Protein AF-A0A356G394-F1 (afdb_monomer_lite)

Secondary structure (DSSP, 8-state):
--SGGGT--HHHHHHHHHHHHHH-S-EE-STGGGSGGGEEEE-TTHHHHSEEEEEEE-EESS----EEEEEEEEHHHHHHHSS--EEEEEEEETT-

Sequence (96 aa):
KLDGEWGWRAPVWQRALDRFYEEHDEIVLDGDARSTAYYTIDESDERSAHVWHVHQVFRDSDDDRDFGIWADVDLDATQDEGAVVFSGYRVGFVDD

pLDDT: mean 91.58, std 5.95, range [65.62, 97.81]

Radius of gyration: 14.43 Å; chains: 1; bounding box: 29×27×38 Å

Structure (mmCIF, N/CA/C/O backbone):
data_AF-A0A356G394-F1
#
_entry.id   AF-A0A356G394-F1
#
loop_
_atom_site.group_PDB
_atom_site.id
_atom_site.type_symbol
_atom_site.label_atom_id
_atom_site.label_alt_id
_atom_site.label_comp_id
_atom_site.label_asym_id
_atom_site.label_entity_id
_atom_site.label_seq_id
_atom_site.pdbx_PDB_ins_code
_atom_site.Cartn_x
_atom_site.Cartn_y
_atom_site.Cartn_z
_atom_site.occupancy
_atom_site.B_iso_or_equiv
_atom_site.auth_seq_id
_atom_site.auth_comp_id
_atom_site.auth_asym_id
_atom_site.auth_atom_id
_atom_site.pdbx_PDB_model_num
ATOM 1 N N . LYS A 1 1 ? -1.330 -17.176 -2.957 1.00 65.62 1 LYS A N 1
ATOM 2 C CA . LYS A 1 1 ? -2.375 -16.369 -2.288 1.00 65.62 1 LYS A CA 1
ATOM 3 C C . LYS A 1 1 ? -1.663 -15.082 -1.902 1.00 65.62 1 LYS A C 1
ATOM 5 O O . LYS A 1 1 ? -0.691 -15.185 -1.174 1.00 65.62 1 LYS A O 1
ATOM 10 N N . LEU A 1 2 ? -1.990 -13.974 -2.561 1.00 85.81 2 LEU A N 1
ATOM 11 C CA . LEU A 1 2 ? -1.541 -12.635 -2.158 1.00 85.81 2 LEU A CA 1
ATOM 12 C C . LEU A 1 2 ? -2.555 -12.118 -1.122 1.00 85.81 2 LEU A C 1
ATOM 14 O O . LEU A 1 2 ? -3.188 -12.931 -0.444 1.00 85.81 2 LEU A O 1
ATOM 18 N N . ASP A 1 3 ? -2.814 -10.822 -1.120 1.00 91.06 3 ASP A N 1
ATOM 19 C CA . ASP A 1 3 ? -3.785 -10.063 -0.320 1.00 91.06 3 ASP A CA 1
ATOM 20 C C . ASP A 1 3 ? -5.251 -10.354 -0.707 1.00 91.06 3 ASP A C 1
ATOM 22 O O . ASP A 1 3 ? -6.153 -9.525 -0.610 1.00 91.06 3 ASP A O 1
ATOM 26 N N . GLY A 1 4 ? -5.524 -11.572 -1.180 1.00 89.50 4 GLY A N 1
ATOM 27 C CA . GLY A 1 4 ? -6.826 -11.983 -1.693 1.00 89.50 4 GLY A CA 1
ATOM 28 C C . GLY A 1 4 ? -7.930 -12.039 -0.637 1.00 89.50 4 GLY A C 1
ATOM 29 O O . GLY A 1 4 ? -9.096 -12.136 -1.018 1.00 89.50 4 GLY A O 1
ATOM 30 N N . GLU A 1 5 ? -7.566 -12.003 0.646 1.00 91.00 5 GLU A N 1
ATOM 31 C CA . GLU A 1 5 ? -8.482 -11.849 1.787 1.00 91.00 5 GLU A CA 1
ATOM 32 C C . GLU A 1 5 ? -9.118 -10.457 1.809 1.00 91.00 5 GLU A C 1
ATOM 34 O O . GLU A 1 5 ? -10.285 -10.335 2.162 1.00 91.00 5 GLU A O 1
ATOM 39 N N . TRP A 1 6 ? -8.421 -9.461 1.261 1.00 92.62 6 TRP A N 1
ATOM 40 C CA . TRP A 1 6 ? -8.894 -8.086 1.104 1.00 92.62 6 TRP A CA 1
ATOM 41 C C . TRP A 1 6 ? -9.268 -7.757 -0.349 1.00 92.62 6 TRP A C 1
ATOM 43 O O . TRP A 1 6 ? -9.278 -6.606 -0.766 1.00 92.62 6 TRP A O 1
ATOM 53 N N . GLY A 1 7 ? -9.562 -8.779 -1.162 1.00 92.50 7 GLY A N 1
ATOM 54 C CA . GLY A 1 7 ? -9.971 -8.621 -2.566 1.00 92.50 7 GLY A CA 1
ATOM 55 C C . GLY A 1 7 ? -8.818 -8.521 -3.572 1.00 92.50 7 GLY A C 1
ATOM 56 O O . GLY A 1 7 ? -9.031 -8.714 -4.771 1.00 92.50 7 GLY A O 1
ATOM 57 N N . TRP A 1 8 ? -7.583 -8.361 -3.103 1.00 93.56 8 TRP A N 1
ATOM 58 C CA . TRP A 1 8 ? -6.385 -8.180 -3.922 1.00 93.56 8 TRP A CA 1
ATOM 59 C C . TRP A 1 8 ? -5.740 -9.515 -4.301 1.00 93.56 8 TRP A C 1
ATOM 61 O O . TRP A 1 8 ? -4.668 -9.927 -3.860 1.00 93.56 8 TRP A O 1
ATOM 71 N N . ARG A 1 9 ? -6.452 -10.266 -5.144 1.00 94.44 9 ARG A N 1
ATOM 72 C CA . ARG A 1 9 ? -5.935 -11.512 -5.735 1.00 94.44 9 ARG A CA 1
ATOM 73 C C . ARG A 1 9 ? -4.947 -11.196 -6.856 1.00 94.44 9 ARG A C 1
ATOM 75 O O . ARG A 1 9 ? -4.976 -10.109 -7.415 1.00 94.44 9 ARG A O 1
ATOM 82 N N . ALA A 1 10 ? -4.140 -12.182 -7.255 1.00 94.25 10 ALA A N 1
ATOM 83 C CA . ALA A 1 10 ? -3.146 -12.010 -8.320 1.00 94.25 10 ALA A CA 1
ATOM 84 C C . ALA A 1 10 ? -3.684 -11.330 -9.597 1.00 94.25 10 ALA A C 1
ATOM 86 O O . ALA A 1 10 ? -3.047 -10.385 -10.038 1.00 94.25 10 ALA A O 1
ATOM 87 N N . PRO A 1 11 ? -4.871 -11.676 -10.138 1.00 94.62 11 PRO A N 1
ATOM 88 C CA . PRO A 1 11 ? -5.393 -10.978 -11.316 1.00 94.62 11 PRO A CA 1
ATOM 89 C C . PRO A 1 11 ? -5.739 -9.500 -11.078 1.00 94.62 11 PRO A C 1
ATOM 91 O O . PRO A 1 11 ? -5.750 -8.723 -12.024 1.00 94.62 11 PRO A O 1
ATOM 94 N N . VAL A 1 12 ? -6.065 -9.118 -9.840 1.00 94.94 12 VAL A N 1
ATOM 95 C CA . VAL A 1 12 ? -6.371 -7.726 -9.466 1.00 94.94 12 VAL A CA 1
ATOM 96 C C . VAL A 1 12 ? -5.071 -6.937 -9.334 1.00 94.94 12 VAL A C 1
ATOM 98 O O . VAL A 1 12 ? -4.940 -5.878 -9.934 1.00 94.94 12 VAL A O 1
ATOM 101 N N . TRP A 1 13 ? -4.078 -7.520 -8.661 1.00 94.56 13 TRP A N 1
ATOM 102 C CA . TRP A 1 13 ? -2.716 -6.989 -8.600 1.00 94.56 13 TRP A CA 1
ATOM 103 C C . TRP A 1 13 ? -2.096 -6.791 -9.981 1.00 94.56 13 TRP A C 1
ATOM 105 O O . TRP A 1 13 ? -1.535 -5.737 -10.247 1.00 94.56 13 TRP A O 1
ATOM 115 N N . GLN A 1 14 ? -2.234 -7.776 -10.873 1.00 94.81 14 GLN A N 1
ATOM 116 C CA . GLN A 1 14 ? -1.730 -7.670 -12.241 1.00 94.81 14 GLN A CA 1
ATOM 117 C C . GLN A 1 14 ? -2.324 -6.462 -12.960 1.00 94.81 14 GLN A C 1
ATOM 119 O O . GLN A 1 14 ? -1.572 -5.700 -13.533 1.00 94.81 14 GLN A O 1
ATOM 124 N N . ARG A 1 15 ? -3.635 -6.220 -12.849 1.00 95.00 15 ARG A N 1
ATOM 125 C CA . ARG A 1 15 ? -4.270 -5.051 -13.479 1.00 95.00 15 ARG A CA 1
ATOM 126 C C . ARG A 1 15 ? -3.790 -3.719 -12.910 1.00 95.00 15 ARG A C 1
ATOM 128 O O . ARG A 1 15 ? -3.660 -2.762 -13.660 1.00 95.00 15 ARG A O 1
ATOM 135 N N . ALA A 1 16 ? -3.565 -3.644 -11.599 1.00 94.31 16 ALA A N 1
ATOM 136 C CA . ALA A 1 16 ? -3.042 -2.427 -10.983 1.00 94.31 16 ALA A CA 1
ATOM 137 C C . ALA A 1 16 ? -1.601 -2.150 -11.430 1.00 94.31 16 ALA A C 1
ATOM 139 O O . ALA A 1 16 ? -1.273 -1.014 -11.751 1.00 94.31 16 ALA A O 1
ATOM 140 N N . LEU A 1 17 ? -0.773 -3.194 -11.516 1.00 93.62 17 LEU A N 1
ATOM 141 C CA . LEU A 1 17 ? 0.584 -3.087 -12.050 1.00 93.62 17 LEU A CA 1
ATOM 142 C C . LEU A 1 17 ? 0.590 -2.785 -13.550 1.00 93.62 17 LEU A C 1
ATOM 144 O O . LEU A 1 17 ? 1.406 -1.990 -13.986 1.00 93.62 17 LEU A O 1
ATOM 148 N N . ASP A 1 18 ? -0.323 -3.369 -14.330 1.00 95.12 18 ASP A N 1
ATOM 149 C CA . ASP A 1 18 ? -0.467 -3.056 -15.754 1.00 95.12 18 ASP A CA 1
ATOM 150 C C . ASP A 1 18 ? -0.726 -1.552 -15.929 1.00 95.12 18 ASP A C 1
ATOM 152 O O . ASP A 1 18 ? -0.039 -0.926 -16.724 1.00 95.12 18 ASP A O 1
ATOM 156 N N . ARG A 1 19 ? -1.625 -0.962 -15.122 1.00 93.50 19 ARG A N 1
ATOM 157 C CA . ARG A 1 19 ? -1.886 0.487 -15.129 1.00 93.50 19 ARG A CA 1
ATOM 158 C C . ARG A 1 19 ? -0.668 1.307 -14.714 1.00 93.50 19 ARG A C 1
ATOM 160 O O . ARG A 1 19 ? -0.383 2.315 -15.343 1.00 93.50 19 ARG A O 1
ATOM 167 N N . PHE A 1 20 ? 0.061 0.874 -13.685 1.00 92.44 20 PHE A N 1
ATOM 168 C CA . PHE A 1 20 ? 1.330 1.510 -13.325 1.00 92.44 20 PHE A CA 1
ATOM 169 C C . PHE A 1 20 ? 2.282 1.541 -14.529 1.00 92.44 20 PHE A C 1
ATOM 171 O O . PHE A 1 20 ? 2.803 2.597 -14.863 1.00 92.44 20 PHE A O 1
ATOM 178 N N . TYR A 1 21 ? 2.437 0.414 -15.228 1.00 93.25 21 TYR A N 1
ATOM 179 C CA . TYR A 1 21 ? 3.321 0.300 -16.390 1.00 93.25 21 TYR A CA 1
ATOM 180 C C . TYR A 1 21 ? 2.815 1.009 -17.659 1.00 93.25 21 TYR A C 1
ATOM 182 O O . TYR A 1 21 ? 3.545 1.085 -18.647 1.00 93.25 21 TYR A O 1
ATOM 190 N N . GLU A 1 22 ? 1.581 1.521 -17.668 1.00 93.69 22 GLU A N 1
ATOM 191 C CA . GLU A 1 22 ? 1.108 2.432 -18.717 1.00 93.69 22 GLU A CA 1
ATOM 192 C C . GLU A 1 22 ? 1.682 3.848 -18.546 1.00 93.69 22 GLU A C 1
ATOM 194 O O . GLU A 1 22 ? 1.831 4.557 -19.544 1.00 93.69 22 GLU A O 1
ATOM 199 N N . GLU A 1 23 ? 2.008 4.248 -17.312 1.00 90.50 23 GLU A N 1
ATOM 200 C CA . GLU A 1 23 ? 2.504 5.590 -16.969 1.00 90.50 23 GLU A CA 1
ATOM 201 C C . GLU A 1 23 ? 4.007 5.599 -16.637 1.00 90.50 23 GLU A C 1
ATOM 203 O O . GLU A 1 23 ? 4.698 6.549 -16.997 1.00 90.50 23 GLU A O 1
ATOM 208 N N . HIS A 1 24 ? 4.524 4.518 -16.044 1.00 92.00 24 HIS A N 1
ATOM 209 C CA . HIS A 1 24 ? 5.884 4.410 -15.507 1.00 92.00 24 HIS A CA 1
ATOM 210 C C . HIS A 1 24 ? 6.636 3.190 -16.054 1.00 92.00 24 HIS A C 1
ATOM 212 O O . HIS A 1 24 ? 6.103 2.086 -16.109 1.00 92.00 24 HIS A O 1
ATOM 218 N N . ASP A 1 25 ? 7.912 3.341 -16.412 1.00 88.62 25 ASP A N 1
ATOM 219 C CA . ASP A 1 25 ? 8.687 2.259 -17.045 1.00 88.62 25 ASP A CA 1
ATOM 220 C C . ASP A 1 25 ? 9.237 1.215 -16.051 1.00 88.62 25 ASP A C 1
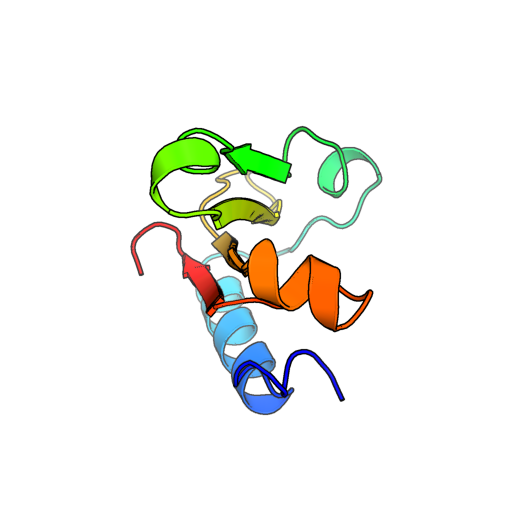ATOM 222 O O . ASP A 1 25 ? 9.435 0.045 -16.402 1.00 88.62 25 ASP A O 1
ATOM 226 N N . GLU A 1 26 ? 9.510 1.606 -14.803 1.00 90.19 26 GLU A N 1
ATOM 227 C CA . GLU A 1 26 ? 10.183 0.753 -13.819 1.00 90.19 26 GLU A CA 1
ATOM 228 C C . GLU A 1 26 ? 9.667 0.987 -12.395 1.00 90.19 26 GLU A C 1
ATOM 230 O O . GLU A 1 26 ? 9.399 2.112 -11.996 1.00 90.19 26 GLU A O 1
ATOM 235 N N . ILE A 1 27 ? 9.599 -0.093 -11.604 1.00 89.81 27 ILE A N 1
ATOM 236 C CA . ILE A 1 27 ? 9.504 -0.014 -10.140 1.00 89.81 27 ILE A CA 1
ATOM 237 C C . ILE A 1 27 ? 10.901 -0.271 -9.580 1.00 89.81 27 ILE A C 1
ATOM 239 O O . ILE A 1 27 ? 11.443 -1.373 -9.711 1.00 89.81 27 ILE A O 1
ATOM 2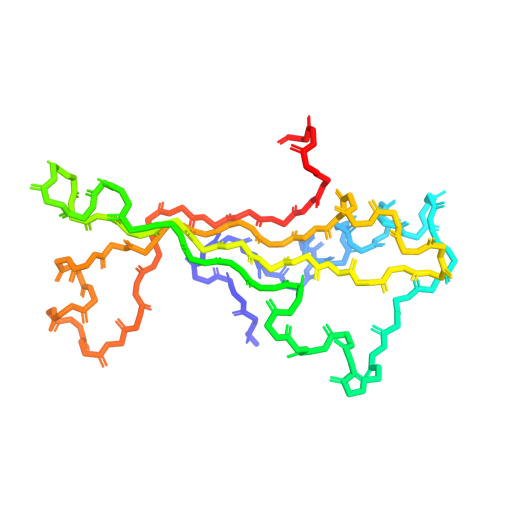43 N N . VAL A 1 28 ? 11.466 0.726 -8.913 1.00 90.69 28 VAL A N 1
ATOM 244 C CA . VAL A 1 28 ? 12.744 0.626 -8.216 1.00 90.69 28 VAL A CA 1
ATOM 245 C C . VAL A 1 28 ? 12.553 -0.207 -6.947 1.00 90.69 28 VAL A C 1
ATOM 247 O O . VAL A 1 28 ? 11.707 0.077 -6.104 1.00 90.69 28 VAL A O 1
ATOM 250 N N . LEU A 1 29 ? 13.360 -1.259 -6.796 1.00 87.44 29 LEU A N 1
ATOM 251 C CA . LEU A 1 29 ? 13.290 -2.208 -5.672 1.00 87.44 29 LEU A CA 1
ATOM 252 C C . LEU A 1 29 ? 14.579 -2.238 -4.837 1.00 87.44 29 LEU A C 1
ATOM 254 O O . LEU A 1 29 ? 14.869 -3.240 -4.173 1.00 87.44 29 LEU A O 1
ATOM 258 N N . ASP A 1 30 ? 15.370 -1.166 -4.906 1.00 85.38 30 ASP A N 1
ATOM 259 C CA . ASP A 1 30 ? 16.604 -1.014 -4.142 1.00 85.38 30 ASP A CA 1
ATOM 260 C C . ASP A 1 30 ? 16.345 -0.869 -2.627 1.00 85.38 30 ASP A C 1
ATOM 262 O O . ASP A 1 30 ? 15.213 -0.924 -2.139 1.00 85.38 30 ASP A O 1
ATOM 266 N N . GLY A 1 31 ? 17.425 -0.764 -1.846 1.00 79.00 31 GLY A N 1
ATOM 267 C CA . GLY A 1 31 ? 17.318 -0.642 -0.390 1.00 79.00 31 GLY A CA 1
ATOM 268 C C . GLY A 1 31 ? 16.564 0.617 0.050 1.00 79.00 31 GLY A C 1
ATOM 269 O O . GLY A 1 31 ? 15.835 0.573 1.040 1.00 79.00 31 GLY A O 1
ATOM 270 N N . ASP A 1 32 ? 16.699 1.707 -0.705 1.00 79.31 32 ASP A N 1
ATOM 271 C CA . ASP A 1 32 ? 16.064 2.990 -0.412 1.00 79.31 32 ASP A CA 1
ATOM 272 C C . ASP A 1 32 ? 14.564 2.977 -0.728 1.00 79.31 32 ASP A C 1
ATOM 274 O O . ASP A 1 32 ? 13.780 3.515 0.056 1.00 79.31 32 ASP A O 1
ATOM 278 N N . ALA A 1 33 ? 14.139 2.280 -1.786 1.00 76.62 33 ALA A N 1
ATOM 279 C CA . ALA A 1 33 ? 12.729 2.097 -2.144 1.00 76.62 33 ALA A CA 1
ATOM 280 C C . ALA A 1 33 ? 11.911 1.353 -1.071 1.00 76.62 33 ALA A C 1
ATOM 282 O O . ALA A 1 33 ? 10.685 1.412 -1.057 1.00 76.62 33 ALA A O 1
ATOM 283 N N . ARG A 1 34 ? 12.580 0.651 -0.147 1.00 80.88 34 ARG A N 1
ATOM 284 C CA . ARG A 1 34 ? 11.953 -0.042 0.995 1.00 80.88 34 ARG A CA 1
ATOM 285 C C . ARG A 1 34 ? 12.152 0.682 2.322 1.00 80.88 34 ARG A C 1
ATOM 287 O O . ARG A 1 34 ? 11.832 0.134 3.377 1.00 80.88 34 ARG A O 1
ATOM 294 N N . SER A 1 35 ? 12.741 1.870 2.288 1.00 82.38 35 SER A N 1
ATOM 295 C CA . SER A 1 35 ? 12.984 2.659 3.486 1.00 82.38 35 SER A CA 1
ATOM 296 C C . SER A 1 35 ? 11.699 3.309 4.000 1.00 82.38 35 SER A C 1
ATOM 298 O O . SER A 1 35 ? 10.684 3.400 3.309 1.00 82.38 35 SER A O 1
ATOM 300 N N . THR A 1 36 ? 11.775 3.856 5.213 1.00 80.94 36 THR A N 1
ATOM 301 C CA . THR A 1 36 ? 10.700 4.657 5.812 1.00 80.94 36 THR A CA 1
ATOM 302 C C . THR A 1 36 ? 10.377 5.929 5.022 1.00 80.94 36 THR A C 1
ATOM 304 O O . THR A 1 36 ? 9.419 6.608 5.356 1.00 80.94 36 THR A O 1
ATOM 307 N N . ALA A 1 37 ? 11.154 6.287 3.992 1.00 84.75 37 ALA A N 1
ATOM 308 C CA . ALA A 1 37 ? 10.831 7.414 3.116 1.00 84.75 37 ALA A CA 1
ATOM 309 C C . ALA A 1 37 ? 9.613 7.142 2.211 1.00 84.75 37 ALA A C 1
ATOM 311 O O . ALA A 1 37 ? 8.956 8.089 1.788 1.00 84.75 37 ALA A O 1
ATOM 312 N N . TYR A 1 38 ? 9.308 5.867 1.950 1.00 88.31 38 TYR A N 1
ATOM 313 C CA . TYR A 1 38 ? 8.192 5.417 1.109 1.00 88.31 38 TYR A CA 1
ATOM 314 C C . TYR A 1 38 ? 7.082 4.748 1.921 1.00 88.31 38 TYR A C 1
ATOM 316 O O . TYR A 1 38 ? 6.205 4.088 1.371 1.00 88.31 38 TYR A O 1
ATOM 324 N N . TYR A 1 39 ? 7.127 4.890 3.244 1.00 91.19 39 TYR A N 1
ATOM 325 C CA . TYR A 1 39 ? 6.197 4.251 4.157 1.00 91.19 39 TYR A CA 1
ATOM 326 C C . TYR A 1 39 ? 5.774 5.234 5.241 1.00 91.19 39 TYR A C 1
ATOM 328 O O . TYR A 1 39 ? 6.611 5.866 5.881 1.00 91.19 39 TYR A O 1
ATOM 336 N N . THR A 1 40 ? 4.474 5.381 5.452 1.00 93.25 40 THR A N 1
ATOM 337 C CA . THR A 1 40 ? 3.905 6.286 6.454 1.00 93.25 40 THR A CA 1
ATOM 338 C C . THR A 1 40 ? 2.783 5.582 7.201 1.00 93.25 40 THR A C 1
ATOM 340 O O . THR A 1 40 ? 1.995 4.855 6.601 1.00 93.25 40 THR A O 1
ATOM 343 N N . ILE A 1 41 ? 2.720 5.817 8.510 1.00 95.00 41 ILE A N 1
ATOM 344 C CA . ILE A 1 41 ? 1.587 5.449 9.358 1.00 95.00 41 ILE A CA 1
ATOM 345 C C . ILE A 1 41 ? 1.022 6.752 9.913 1.00 95.00 41 ILE A C 1
ATOM 347 O O . ILE A 1 41 ? 1.766 7.538 10.501 1.00 95.00 41 ILE A O 1
ATOM 351 N N . ASP A 1 42 ? -0.267 6.984 9.704 1.00 95.56 42 ASP A N 1
ATOM 352 C CA . ASP A 1 42 ? -1.026 8.024 10.384 1.00 95.56 42 ASP A CA 1
ATOM 353 C C . ASP A 1 42 ? -1.871 7.393 11.498 1.00 95.56 42 ASP A C 1
ATOM 355 O O . ASP A 1 42 ? -2.732 6.544 11.264 1.00 95.56 42 ASP A O 1
ATOM 359 N N . GLU A 1 43 ? -1.580 7.808 12.729 1.00 96.75 43 GLU A N 1
ATOM 360 C CA . GLU A 1 43 ? -2.190 7.302 13.968 1.00 96.75 43 GLU A CA 1
ATOM 361 C C . GLU A 1 43 ? -3.234 8.293 14.520 1.00 96.75 43 GLU A C 1
ATOM 363 O O . GLU A 1 43 ? -3.704 8.163 15.653 1.00 96.75 43 GLU A O 1
ATOM 368 N N . SER A 1 44 ? -3.586 9.322 13.739 1.00 95.25 44 SER A N 1
ATOM 369 C CA . SER A 1 44 ? -4.432 10.439 14.177 1.00 95.25 44 SER A CA 1
ATOM 370 C C . SER A 1 44 ? -5.814 9.987 14.662 1.00 95.25 44 SER A C 1
ATOM 372 O O . SER A 1 44 ? -6.343 10.560 15.620 1.00 95.25 44 SER A O 1
ATOM 374 N N . ASP A 1 45 ? -6.360 8.930 14.054 1.00 95.25 45 ASP A N 1
ATOM 375 C CA . ASP A 1 45 ? -7.671 8.359 14.375 1.00 95.25 45 ASP A CA 1
ATOM 376 C C . ASP A 1 45 ? -7.623 7.124 15.296 1.00 95.25 45 ASP A C 1
ATOM 378 O O . ASP A 1 45 ? -8.648 6.484 15.553 1.00 95.25 45 ASP A O 1
ATOM 382 N N . GLU A 1 46 ? -6.467 6.830 15.903 1.00 95.62 46 GLU A N 1
ATOM 383 C CA . GLU A 1 46 ? -6.315 5.709 16.841 1.00 95.62 46 GLU A CA 1
ATOM 384 C C . GLU A 1 46 ? -7.326 5.795 17.992 1.00 95.62 46 GLU A C 1
ATOM 386 O O . GLU A 1 46 ? -7.974 4.819 18.348 1.00 95.62 46 GLU A O 1
ATOM 391 N N . ARG A 1 47 ? -7.491 6.974 18.597 1.00 95.19 47 ARG A N 1
ATOM 392 C CA . ARG A 1 47 ? -8.323 7.120 19.805 1.00 95.19 47 ARG A CA 1
ATOM 393 C C . ARG A 1 47 ? -9.811 7.279 19.514 1.00 95.19 47 ARG A C 1
ATOM 395 O O . ARG A 1 47 ? -10.625 7.040 20.402 1.00 95.19 47 ARG A O 1
ATOM 402 N N . SER A 1 48 ? -10.150 7.798 18.339 1.00 95.75 48 SER A N 1
ATOM 403 C CA . SER A 1 48 ? -11.520 8.114 17.919 1.00 95.75 48 SER A CA 1
ATOM 404 C C . SER A 1 48 ? -12.176 6.924 17.228 1.00 95.75 48 SER A C 1
ATOM 406 O O . SER A 1 48 ? -13.345 6.646 17.497 1.00 95.75 48 SER A O 1
ATOM 408 N N . ALA A 1 49 ? -11.431 6.249 16.351 1.00 95.25 49 ALA A N 1
ATOM 409 C CA . ALA A 1 49 ? -11.926 5.196 15.475 1.00 95.25 49 ALA A CA 1
ATOM 410 C C . ALA A 1 49 ? -11.186 3.863 15.638 1.00 95.25 49 ALA A C 1
ATOM 412 O O . ALA A 1 49 ? -11.625 2.887 15.043 1.00 95.25 49 ALA A O 1
ATOM 413 N N . HIS A 1 50 ? -10.109 3.808 16.434 1.00 97.00 50 HIS A N 1
ATOM 414 C CA . HIS A 1 50 ? -9.285 2.605 16.607 1.00 97.00 50 HIS A CA 1
ATOM 415 C C . HIS A 1 50 ? -8.723 2.104 15.271 1.00 97.00 50 HIS A C 1
ATOM 417 O O . HIS A 1 50 ? -8.661 0.905 15.003 1.00 97.00 50 HIS A O 1
ATOM 423 N N . VAL A 1 51 ? -8.305 3.053 14.429 1.00 97.62 51 VAL A N 1
ATOM 424 C CA . VAL A 1 51 ? -7.751 2.788 13.103 1.00 97.62 51 VAL A CA 1
ATOM 425 C C . VAL A 1 51 ? -6.407 3.482 12.942 1.00 97.62 51 VAL A C 1
ATOM 427 O O . VAL A 1 51 ? -6.229 4.616 13.388 1.00 97.62 51 VAL A O 1
ATOM 430 N N . TRP A 1 52 ? -5.476 2.798 12.278 1.00 97.81 52 TRP A N 1
ATOM 431 C CA . TRP A 1 52 ? -4.269 3.410 11.720 1.00 97.81 52 TRP A CA 1
ATOM 432 C C . TRP A 1 52 ? -4.326 3.390 10.197 1.00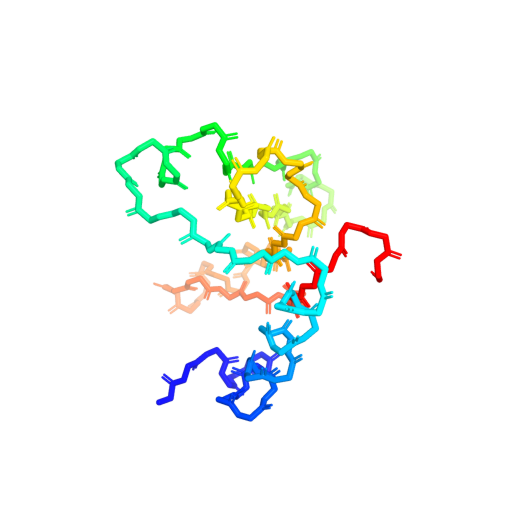 97.81 52 TRP A C 1
ATOM 434 O O . TRP A 1 52 ? -4.621 2.351 9.605 1.00 97.81 52 TRP A O 1
ATOM 444 N N . HIS A 1 53 ? -3.975 4.506 9.564 1.00 96.50 53 HIS A N 1
ATOM 445 C CA . HIS A 1 53 ? -3.872 4.600 8.110 1.00 96.50 53 HIS A CA 1
ATOM 446 C C . HIS A 1 53 ? -2.426 4.354 7.686 1.00 96.50 53 HIS A C 1
ATOM 448 O O . HIS A 1 53 ? -1.516 5.100 8.046 1.00 96.50 53 HIS A O 1
ATOM 454 N N . VAL A 1 54 ? -2.195 3.287 6.932 1.00 95.25 54 VAL A N 1
ATOM 455 C CA . VAL A 1 54 ? -0.871 2.849 6.492 1.00 95.25 54 VAL A CA 1
ATOM 456 C C . VAL A 1 54 ? -0.748 3.052 4.993 1.00 95.25 54 VAL A C 1
ATOM 458 O O . VAL A 1 54 ? -1.495 2.459 4.215 1.00 95.25 54 VAL A O 1
ATOM 461 N N . HIS A 1 55 ? 0.229 3.855 4.581 1.00 94.19 55 HIS A N 1
ATOM 4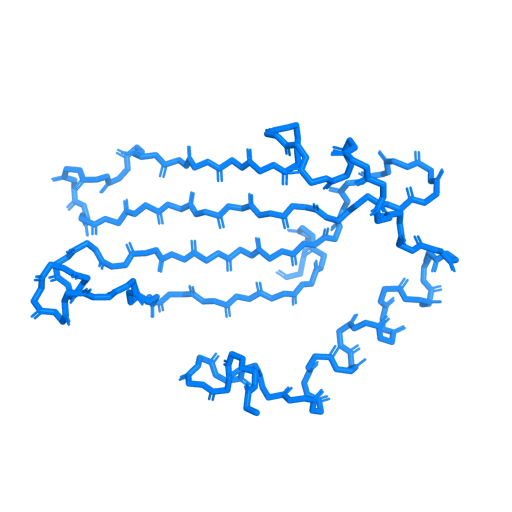62 C CA . HIS A 1 55 ? 0.515 4.123 3.177 1.00 94.19 55 HIS A CA 1
ATOM 463 C C . HIS A 1 55 ? 1.924 3.649 2.832 1.00 94.19 55 HIS A C 1
ATOM 465 O O . HIS A 1 55 ? 2.898 4.049 3.472 1.00 94.19 55 HIS A O 1
ATOM 471 N N . GLN A 1 56 ? 2.034 2.827 1.793 1.00 92.94 56 GLN A N 1
ATOM 472 C CA . GLN A 1 56 ? 3.305 2.459 1.184 1.00 92.94 56 GLN A CA 1
ATOM 473 C C . GLN A 1 56 ? 3.301 2.897 -0.273 1.00 92.94 56 GLN A C 1
ATOM 475 O O . GLN A 1 56 ? 2.512 2.400 -1.067 1.00 92.94 56 GLN A O 1
ATOM 480 N N . VAL A 1 57 ? 4.207 3.791 -0.635 1.00 93.56 57 VAL A N 1
ATOM 481 C CA . VAL A 1 57 ? 4.334 4.303 -1.998 1.00 93.56 57 VAL A CA 1
ATOM 482 C C . VAL A 1 57 ? 5.438 3.545 -2.726 1.00 93.56 57 VAL A C 1
ATOM 484 O O . VAL A 1 57 ? 6.412 3.099 -2.122 1.00 93.56 57 VAL A O 1
ATOM 487 N N . PHE A 1 58 ? 5.264 3.333 -4.021 1.00 91.19 58 PHE A N 1
ATOM 488 C CA . PHE A 1 58 ? 6.223 2.643 -4.863 1.00 91.19 58 PHE A CA 1
ATOM 489 C C . PHE A 1 58 ? 7.130 3.692 -5.491 1.00 91.19 58 PHE A C 1
ATOM 491 O O . PHE A 1 58 ? 6.677 4.760 -5.893 1.00 91.19 58 PHE A O 1
ATOM 498 N N . ARG A 1 59 ? 8.426 3.396 -5.535 1.00 91.75 59 ARG A N 1
ATOM 499 C CA . ARG A 1 59 ? 9.400 4.266 -6.180 1.00 91.75 59 ARG A CA 1
ATOM 500 C C . ARG A 1 59 ? 9.475 3.901 -7.656 1.00 91.75 59 ARG A C 1
ATOM 502 O O . ARG A 1 59 ? 9.908 2.797 -7.978 1.00 91.75 59 ARG A O 1
ATOM 509 N N . ASP A 1 60 ? 9.058 4.806 -8.519 1.00 90.06 60 ASP A N 1
ATOM 510 C CA . ASP A 1 60 ? 9.271 4.740 -9.963 1.00 90.06 60 ASP A CA 1
ATOM 511 C C . ASP A 1 60 ? 10.667 5.283 -10.350 1.00 90.06 60 ASP A C 1
ATOM 513 O O . ASP A 1 60 ? 11.470 5.659 -9.484 1.00 90.06 60 ASP A O 1
ATOM 517 N N . SER A 1 61 ? 10.997 5.273 -11.644 1.00 86.62 61 SER A N 1
ATOM 518 C CA . SER A 1 61 ? 12.279 5.768 -12.171 1.00 86.62 61 SER A CA 1
ATOM 519 C C . SER A 1 61 ? 12.510 7.263 -11.942 1.00 86.62 61 SER A C 1
ATOM 521 O O . SER A 1 61 ? 13.665 7.689 -11.817 1.00 86.62 61 SER A O 1
ATOM 523 N N . ASP A 1 62 ? 11.434 8.039 -11.875 1.00 88.44 62 ASP A N 1
ATOM 524 C CA . ASP A 1 62 ? 11.416 9.497 -11.788 1.00 88.44 62 ASP A CA 1
ATOM 525 C C . ASP A 1 62 ? 11.133 9.997 -10.350 1.00 88.44 62 ASP A C 1
ATOM 527 O O . ASP A 1 62 ? 11.327 11.177 -10.055 1.00 88.44 62 ASP A O 1
ATOM 531 N N . ASP A 1 63 ? 10.835 9.077 -9.421 1.00 87.81 63 ASP A N 1
ATOM 532 C CA . ASP A 1 63 ? 10.496 9.312 -8.007 1.00 87.81 63 ASP A CA 1
ATOM 533 C C . ASP A 1 63 ? 9.245 10.196 -7.823 1.00 87.81 63 ASP A C 1
ATOM 535 O O . ASP A 1 63 ? 9.195 11.033 -6.914 1.00 87.81 63 ASP A O 1
ATOM 539 N N . ASP A 1 64 ? 8.229 9.988 -8.666 1.00 89.25 64 ASP A N 1
ATOM 540 C CA . ASP A 1 64 ? 6.957 10.723 -8.667 1.00 89.25 64 ASP A CA 1
ATOM 541 C C . ASP A 1 64 ? 6.068 10.397 -7.458 1.00 89.25 64 ASP A C 1
ATOM 543 O O . ASP A 1 64 ? 5.313 11.258 -6.991 1.00 89.25 64 ASP A O 1
ATOM 547 N N . ARG A 1 65 ? 6.208 9.196 -6.876 1.00 90.25 65 ARG A N 1
ATOM 548 C CA . ARG A 1 65 ? 5.542 8.797 -5.615 1.00 90.25 65 ARG A CA 1
ATOM 549 C C . ARG A 1 65 ? 4.014 8.862 -5.674 1.00 90.25 65 ARG A C 1
ATOM 551 O O . ARG A 1 65 ? 3.347 9.167 -4.680 1.00 90.25 65 ARG A O 1
ATOM 558 N N . ASP A 1 66 ? 3.458 8.561 -6.831 1.00 91.75 66 ASP A N 1
ATOM 559 C CA . ASP A 1 66 ? 2.036 8.676 -7.126 1.00 91.75 66 ASP A CA 1
ATOM 560 C C . ASP A 1 66 ? 1.295 7.334 -7.091 1.00 91.75 66 ASP A C 1
ATOM 562 O O . ASP A 1 66 ? 0.070 7.341 -7.044 1.00 91.75 66 ASP A O 1
ATOM 566 N N . PHE A 1 67 ? 1.997 6.199 -7.041 1.00 94.00 67 PHE A N 1
ATOM 567 C CA . PHE A 1 67 ? 1.414 4.858 -6.976 1.00 94.00 67 PHE A CA 1
ATOM 568 C C . PHE A 1 67 ? 1.770 4.136 -5.674 1.00 94.00 67 PHE A C 1
ATOM 570 O O . PHE A 1 67 ? 2.908 4.185 -5.215 1.00 94.00 67 PHE A O 1
ATOM 577 N N . GLY A 1 68 ? 0.830 3.411 -5.069 1.00 94.44 68 GLY A N 1
ATOM 578 C CA . GLY A 1 68 ? 1.086 2.749 -3.794 1.00 94.44 68 GLY A CA 1
ATOM 579 C C . GLY A 1 68 ? -0.014 1.825 -3.294 1.00 94.44 68 GLY A C 1
ATOM 580 O O . GLY A 1 68 ? -0.931 1.445 -4.019 1.00 94.44 68 GLY A O 1
ATOM 581 N N . ILE A 1 69 ? 0.116 1.453 -2.025 1.00 94.69 69 ILE A N 1
ATOM 582 C CA . ILE A 1 69 ? -0.841 0.701 -1.221 1.00 94.69 69 ILE A CA 1
ATOM 583 C C . ILE A 1 69 ? -1.336 1.637 -0.120 1.00 94.69 69 ILE A C 1
ATOM 585 O O . ILE A 1 69 ? -0.528 2.224 0.602 1.00 94.69 69 ILE A O 1
ATOM 589 N N . TRP A 1 70 ? -2.651 1.723 0.046 1.00 95.50 70 TRP A N 1
ATOM 590 C CA . TRP A 1 70 ? -3.292 2.374 1.184 1.00 95.50 70 TRP A CA 1
ATOM 591 C C . TRP A 1 70 ? -4.110 1.332 1.919 1.00 95.50 70 TRP A C 1
ATOM 593 O O . TRP A 1 70 ? -4.943 0.652 1.312 1.00 95.50 70 TRP A O 1
ATOM 603 N N . ALA A 1 71 ? -3.873 1.209 3.214 1.00 95.75 71 ALA A N 1
ATOM 604 C CA . ALA A 1 71 ? -4.578 0.264 4.047 1.00 95.75 71 ALA A CA 1
ATOM 605 C C . ALA A 1 71 ? -4.970 0.895 5.379 1.00 95.75 71 ALA A C 1
ATOM 607 O O . ALA A 1 71 ? -4.182 1.606 5.994 1.00 95.75 71 ALA A O 1
ATOM 608 N N . ASP A 1 72 ? -6.172 0.574 5.834 1.00 97.25 72 ASP A N 1
ATOM 609 C CA . ASP A 1 72 ? -6.685 0.966 7.137 1.00 97.25 72 ASP A CA 1
ATOM 610 C C . ASP A 1 72 ? -6.599 -0.256 8.043 1.00 97.25 72 ASP A C 1
ATOM 612 O O . ASP A 1 72 ? -7.225 -1.286 7.773 1.00 97.25 72 ASP A O 1
ATOM 616 N N . VAL A 1 73 ? -5.784 -0.171 9.089 1.00 97.19 73 VAL A N 1
ATOM 617 C CA . VAL A 1 73 ? -5.620 -1.234 10.081 1.00 97.19 73 VAL A CA 1
ATOM 618 C C . VAL A 1 73 ? -6.715 -1.092 11.125 1.00 97.19 73 VAL A C 1
ATOM 620 O O . VAL A 1 73 ? -6.806 -0.059 11.781 1.00 97.19 73 VAL A O 1
ATOM 623 N N . ASP A 1 74 ? -7.507 -2.143 11.308 1.00 97.19 74 ASP A N 1
ATOM 624 C CA . ASP A 1 74 ? -8.476 -2.248 12.397 1.00 97.19 74 ASP A CA 1
ATOM 625 C C . ASP A 1 74 ? -7.749 -2.733 13.654 1.00 97.19 74 ASP A C 1
ATOM 627 O O . ASP A 1 74 ? -7.289 -3.881 13.714 1.00 97.19 74 ASP A O 1
ATOM 631 N N . LEU A 1 75 ? -7.577 -1.849 14.638 1.00 96.94 75 LEU A N 1
ATOM 632 C CA . LEU A 1 75 ? -6.793 -2.160 15.831 1.00 96.94 75 LEU A CA 1
ATOM 633 C C . LEU A 1 75 ? -7.519 -3.132 16.759 1.00 96.94 75 LEU A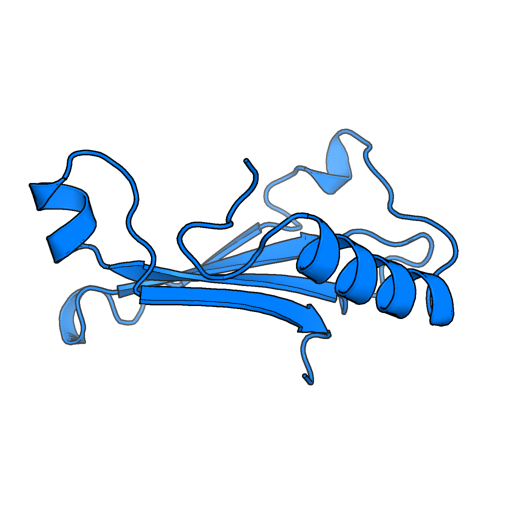 C 1
ATOM 635 O O . LEU A 1 75 ? -6.857 -3.980 17.359 1.00 96.94 75 LEU A O 1
ATOM 639 N N . ASP A 1 76 ? -8.848 -3.049 16.847 1.00 96.75 76 ASP A N 1
ATOM 640 C CA . ASP A 1 76 ? -9.643 -3.952 17.682 1.00 96.75 76 ASP A CA 1
ATOM 641 C C . ASP A 1 76 ? -9.552 -5.380 17.117 1.00 96.75 76 ASP A C 1
ATOM 643 O O . ASP A 1 76 ? -9.127 -6.308 17.810 1.00 96.75 76 ASP A O 1
ATOM 647 N N . ALA A 1 77 ? -9.823 -5.550 15.818 1.00 95.50 77 ALA A N 1
ATOM 648 C CA . ALA A 1 77 ? -9.729 -6.850 15.156 1.00 95.50 77 ALA A CA 1
ATOM 649 C C . ALA A 1 77 ? -8.293 -7.401 15.153 1.00 95.50 77 ALA A C 1
ATOM 651 O O . ALA A 1 77 ? -8.083 -8.596 15.370 1.00 95.50 77 ALA A O 1
ATOM 652 N N . THR A 1 78 ? -7.290 -6.536 14.964 1.00 94.81 78 THR A N 1
ATOM 653 C CA . THR A 1 78 ? -5.874 -6.934 15.011 1.00 94.81 78 THR A CA 1
ATOM 654 C C . THR A 1 78 ? -5.479 -7.486 16.384 1.00 94.81 78 THR A C 1
ATOM 656 O O . THR A 1 78 ? -4.719 -8.457 16.472 1.00 94.81 78 THR A O 1
ATOM 659 N N . GLN A 1 79 ? -5.982 -6.891 17.469 1.00 94.19 79 GLN A N 1
ATOM 660 C CA . GLN A 1 79 ? -5.712 -7.353 18.831 1.00 94.19 79 GLN A CA 1
ATOM 661 C C . GLN A 1 79 ? -6.392 -8.692 19.140 1.00 94.19 79 GLN A C 1
ATOM 663 O O . GLN A 1 79 ? -5.776 -9.541 19.789 1.00 94.19 79 GLN A O 1
ATOM 668 N N . ASP A 1 80 ? -7.619 -8.897 18.659 1.00 95.88 80 ASP A N 1
ATOM 669 C CA . ASP A 1 80 ? -8.365 -10.147 18.844 1.00 95.88 80 ASP A CA 1
ATOM 670 C C . ASP A 1 80 ? -7.785 -11.314 18.024 1.00 95.88 80 ASP A C 1
ATOM 672 O O . ASP A 1 80 ? -7.659 -12.432 18.534 1.00 95.88 80 ASP A O 1
ATOM 676 N N . GLU A 1 81 ? -7.398 -11.079 16.766 1.00 92.31 81 GLU A N 1
ATOM 677 C CA . GLU A 1 81 ? -6.872 -12.131 15.883 1.00 92.31 81 GLU A CA 1
ATOM 678 C C . GLU A 1 81 ? -5.378 -12.425 16.101 1.00 92.31 81 GLU A C 1
ATOM 680 O O . GLU A 1 81 ? -4.884 -13.484 15.702 1.00 92.31 81 GLU A O 1
ATOM 685 N N . GLY A 1 82 ? -4.640 -11.510 16.742 1.00 92.50 82 GLY A N 1
ATOM 686 C CA . GLY A 1 82 ? -3.191 -11.626 16.937 1.00 92.50 82 GLY A CA 1
ATOM 687 C C . GLY A 1 82 ? -2.380 -11.497 15.640 1.00 92.50 82 GLY A C 1
ATOM 688 O O . GLY A 1 82 ? -1.195 -11.839 15.610 1.00 92.50 82 GLY A O 1
ATOM 689 N N . ALA A 1 83 ? -3.014 -11.017 14.571 1.00 91.56 83 ALA A N 1
ATOM 690 C CA . ALA A 1 83 ? -2.434 -10.714 13.271 1.00 91.56 83 ALA A CA 1
ATOM 691 C C . ALA A 1 83 ? -3.072 -9.428 12.733 1.00 91.56 83 ALA A C 1
ATOM 693 O O . ALA A 1 83 ? -4.194 -9.104 13.101 1.00 91.56 83 ALA A O 1
ATOM 694 N N . VAL A 1 84 ? -2.361 -8.693 11.874 1.00 93.06 84 VAL A N 1
ATOM 695 C CA . VAL A 1 84 ? -2.877 -7.436 11.308 1.00 93.06 84 VAL A CA 1
ATOM 696 C C . VAL A 1 84 ? -4.125 -7.710 10.473 1.00 93.06 84 VAL A C 1
ATOM 698 O O . VAL A 1 84 ? -4.080 -8.494 9.522 1.00 93.06 84 VAL A O 1
ATOM 701 N N . VAL A 1 85 ? -5.213 -7.025 10.813 1.00 95.50 85 VAL A N 1
ATOM 702 C CA . VAL A 1 85 ? -6.479 -7.045 10.083 1.00 95.50 85 VAL A CA 1
ATOM 703 C C . VAL A 1 85 ? -6.695 -5.681 9.446 1.00 95.50 85 VAL A C 1
ATOM 705 O O . VAL A 1 85 ? -6.655 -4.653 10.119 1.00 95.50 85 VAL A O 1
ATOM 708 N N . PHE A 1 86 ? -6.936 -5.674 8.137 1.00 95.75 86 PHE A N 1
ATOM 709 C CA . PHE A 1 86 ? -7.282 -4.457 7.411 1.00 95.75 86 PHE A CA 1
ATOM 710 C C . PHE A 1 86 ? -8.799 -4.331 7.235 1.00 95.75 86 PHE A C 1
ATOM 712 O O . PHE A 1 86 ? -9.446 -5.266 6.753 1.00 95.75 86 PHE A O 1
ATOM 719 N N . SER A 1 87 ? -9.349 -3.169 7.584 1.00 94.56 87 SER A N 1
ATOM 720 C CA . SER A 1 87 ? -10.732 -2.767 7.290 1.00 94.56 87 SE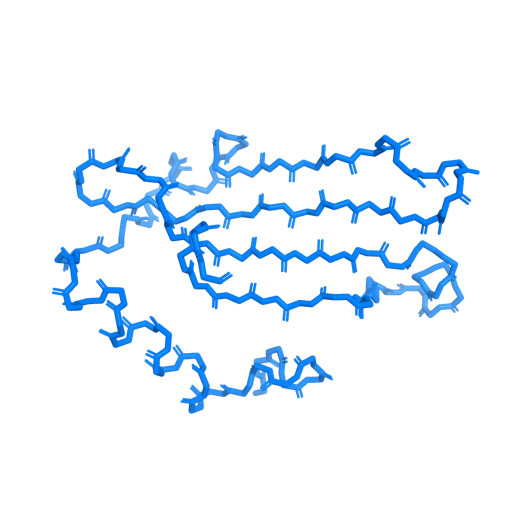R A CA 1
ATOM 721 C C . SER A 1 87 ? -10.849 -2.074 5.926 1.00 94.56 87 SER A C 1
ATOM 723 O O . SER A 1 87 ? -11.893 -2.160 5.276 1.00 94.56 87 SER A O 1
ATOM 725 N N . GLY A 1 88 ? -9.757 -1.468 5.456 1.00 93.88 88 GLY A N 1
ATOM 726 C CA . GLY A 1 88 ? -9.598 -0.893 4.122 1.00 93.88 88 GLY A CA 1
ATOM 727 C C . GLY A 1 88 ? -8.290 -1.361 3.489 1.00 93.88 88 GLY A C 1
ATOM 728 O O . GLY A 1 88 ? -7.268 -1.428 4.162 1.00 93.88 88 GLY A O 1
ATOM 729 N N . TYR A 1 89 ? -8.307 -1.717 2.204 1.00 95.00 89 TYR A N 1
ATOM 730 C CA . TYR A 1 89 ? -7.094 -2.074 1.463 1.00 95.00 89 TYR A CA 1
ATOM 731 C C . TYR A 1 89 ? -7.275 -1.754 -0.022 1.00 95.00 89 TYR A C 1
ATOM 733 O O . TYR A 1 89 ? -8.140 -2.320 -0.700 1.00 95.00 89 TYR A O 1
ATOM 741 N N . ARG A 1 90 ? -6.430 -0.873 -0.552 1.00 94.81 90 ARG A N 1
ATOM 742 C CA . ARG A 1 90 ? -6.400 -0.506 -1.971 1.00 94.81 90 ARG A CA 1
ATOM 743 C C . ARG A 1 90 ? -4.969 -0.364 -2.475 1.00 94.81 90 ARG A C 1
ATOM 745 O O . ARG A 1 90 ? -4.066 -0.030 -1.717 1.00 94.81 90 ARG A O 1
ATOM 752 N N . VAL A 1 91 ? -4.801 -0.579 -3.771 1.00 94.81 91 VAL A N 1
ATOM 753 C CA . VAL A 1 91 ? -3.559 -0.369 -4.514 1.00 94.81 91 VAL A CA 1
ATOM 754 C C . VAL A 1 91 ? -3.911 0.419 -5.767 1.00 94.81 91 VAL A C 1
ATOM 756 O O . VAL A 1 91 ? -4.936 0.140 -6.390 1.00 94.81 91 VAL A O 1
ATOM 759 N N . GLY A 1 92 ? -3.099 1.395 -6.141 1.00 94.25 92 GLY A N 1
ATOM 760 C CA . GLY A 1 92 ? -3.420 2.277 -7.259 1.00 94.25 92 GLY A CA 1
ATOM 761 C C . GLY A 1 92 ? -2.646 3.582 -7.214 1.00 94.25 92 GLY A C 1
ATOM 762 O O . GLY A 1 92 ? -1.614 3.665 -6.555 1.00 94.25 92 GLY A O 1
ATOM 763 N N . PHE A 1 93 ? -3.159 4.592 -7.907 1.00 92.50 93 PHE A N 1
ATOM 764 C CA . PHE A 1 93 ? -2.621 5.944 -7.842 1.00 92.50 93 PHE A CA 1
ATOM 765 C C . PHE A 1 93 ? -3.222 6.716 -6.659 1.00 92.50 93 PHE A C 1
ATOM 767 O O . PHE A 1 93 ? -4.332 6.418 -6.225 1.00 92.50 93 PHE A O 1
ATOM 774 N N . VAL A 1 94 ? -2.509 7.721 -6.141 1.00 84.62 94 VAL A N 1
ATOM 775 C CA . VAL A 1 94 ? -2.949 8.578 -5.021 1.00 84.62 94 VAL A CA 1
ATOM 776 C C . VAL A 1 94 ? -4.315 9.225 -5.303 1.00 84.62 94 VAL A C 1
ATOM 778 O O . VAL A 1 94 ? -5.088 9.432 -4.367 1.00 84.62 94 VAL A O 1
ATOM 781 N N . ASP A 1 95 ? -4.603 9.532 -6.571 1.00 76.94 95 ASP A N 1
ATOM 782 C CA . ASP A 1 95 ? -5.836 10.193 -7.030 1.00 76.94 95 ASP A CA 1
ATOM 783 C C . ASP A 1 95 ? -6.967 9.213 -7.425 1.00 76.94 95 ASP A C 1
ATOM 785 O O . ASP A 1 95 ? -8.023 9.658 -7.869 1.00 76.94 95 ASP A O 1
ATOM 789 N N . ASP A 1 96 ? -6.773 7.893 -7.278 1.00 66.50 96 ASP A N 1
ATOM 790 C CA . ASP A 1 96 ? -7.763 6.864 -7.665 1.00 66.50 96 ASP A CA 1
ATOM 791 C C . ASP A 1 96 ? -8.810 6.532 -6.576 1.00 66.50 96 ASP A C 1
ATOM 793 O O . ASP A 1 96 ? -8.475 6.462 -5.360 1.00 66.50 96 ASP A O 1
#

Foldseek 3Di:
DPVVVQPCDPVNVVVQVVVVVVPAPDFDPDPVQPDCVQWDWDCPCCVPQVKIWIWGFTQTPVRPRFWTKIWIWRNVVCVVVVHTDTPDIDTHGPVD